Protein AF-A0A0G1IQA8-F1 (afdb_monomer)

Solvent-accessible surface area (backbone atoms only — not comparable to full-atom values): 10456 Å² total; per-residue (Å²): 139,85,87,80,90,82,91,84,87,91,87,87,83,88,85,86,90,85,81,88,81,89,82,89,76,85,81,74,92,67,62,71,67,57,54,51,53,51,50,52,50,51,51,52,50,52,50,51,50,50,50,55,62,56,64,70,72,62,77,67,78,70,70,76,70,74,73,67,78,75,75,76,75,70,73,82,74,65,84,63,53,43,80,48,79,45,75,44,93,88,44,82,62,24,34,33,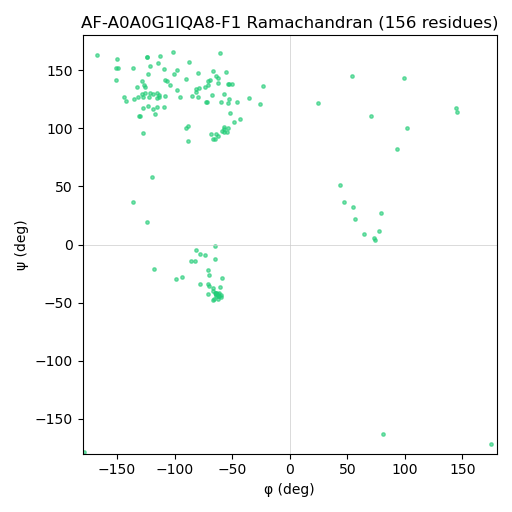42,37,38,36,54,45,74,36,78,41,55,61,49,74,54,76,48,76,49,76,39,81,92,40,85,45,74,51,64,56,67,99,53,61,46,79,36,64,69,34,40,64,48,76,47,80,45,70,49,53,54,73,55,98,94,46,74,44,71,59,56,124

Radius of gyration: 40.29 Å; Cα contacts (8 Å, |Δi|>4): 143; chains: 1; bounding box: 93×31×94 Å

Structure (mmCIF, N/CA/C/O backbone):
data_AF-A0A0G1IQA8-F1
#
_entry.id   AF-A0A0G1IQA8-F1
#
loop_
_atom_site.group_PDB
_atom_site.id
_atom_site.type_symbol
_atom_site.label_atom_id
_atom_site.label_alt_id
_atom_site.label_comp_id
_atom_site.label_asym_id
_atom_site.label_entity_id
_atom_site.label_seq_id
_atom_site.pdbx_PDB_ins_code
_atom_site.Cartn_x
_atom_site.Cartn_y
_atom_site.Cartn_z
_atom_site.occupancy
_atom_site.B_iso_or_equiv
_atom_site.auth_seq_id
_atom_site.auth_comp_id
_atom_site.auth_asym_id
_atom_site.auth_atom_id
_atom_site.pdbx_PDB_model_num
ATOM 1 N N . MET A 1 1 ? 73.393 -5.214 -33.320 1.00 40.41 1 MET A N 1
ATOM 2 C CA . MET A 1 1 ? 74.324 -5.467 -32.201 1.00 40.41 1 MET A CA 1
ATOM 3 C C . MET A 1 1 ? 73.526 -6.186 -31.127 1.00 40.41 1 MET A C 1
ATOM 5 O O . MET A 1 1 ? 72.420 -5.758 -30.835 1.00 40.41 1 MET A O 1
ATOM 9 N N . LYS A 1 2 ? 74.006 -7.360 -30.727 1.00 37.97 2 LYS A N 1
ATOM 10 C CA . LYS A 1 2 ? 73.341 -8.386 -29.915 1.00 37.97 2 LYS A CA 1
ATOM 11 C C . LYS A 1 2 ? 73.847 -8.291 -28.465 1.00 37.97 2 LYS A C 1
ATOM 13 O O . LYS A 1 2 ? 74.932 -7.750 -28.271 1.00 37.97 2 LYS A O 1
ATOM 18 N N . MET A 1 3 ? 73.118 -8.956 -27.563 1.00 40.28 3 MET A N 1
ATOM 19 C CA . MET A 1 3 ? 73.495 -9.450 -26.221 1.00 40.28 3 MET A CA 1
ATOM 20 C C . MET A 1 3 ? 73.067 -8.578 -25.040 1.00 40.28 3 MET A C 1
ATOM 22 O O . MET A 1 3 ? 73.165 -7.363 -25.128 1.00 40.28 3 MET A O 1
ATOM 26 N N . GLU A 1 4 ? 72.674 -9.105 -23.881 1.00 38.84 4 GLU A N 1
ATOM 27 C CA . GLU A 1 4 ? 72.045 -10.360 -23.411 1.00 38.84 4 GLU A CA 1
ATOM 28 C C . GLU A 1 4 ? 71.625 -10.081 -21.948 1.00 38.84 4 GLU A C 1
ATOM 30 O O . GLU A 1 4 ? 72.065 -9.100 -21.349 1.00 38.84 4 GLU A O 1
ATOM 35 N N . LEU A 1 5 ? 70.742 -10.930 -21.420 1.00 44.03 5 LEU A N 1
ATOM 36 C CA . LEU A 1 5 ? 70.294 -11.009 -20.025 1.00 44.03 5 LEU A CA 1
ATOM 37 C C . LEU A 1 5 ? 71.434 -11.312 -19.020 1.00 44.03 5 LEU A C 1
ATOM 39 O O . LEU A 1 5 ? 72.469 -11.837 -19.426 1.00 44.03 5 LEU A O 1
ATOM 43 N N . GLN A 1 6 ? 71.158 -11.082 -17.717 1.00 38.34 6 GLN A N 1
ATOM 44 C CA . GLN A 1 6 ? 71.094 -12.080 -16.600 1.00 38.34 6 GLN A CA 1
ATOM 45 C C . GLN A 1 6 ? 71.611 -11.485 -15.247 1.00 38.34 6 GLN A C 1
ATOM 47 O O . GLN A 1 6 ? 72.692 -10.906 -15.243 1.00 38.34 6 GLN A O 1
ATOM 52 N N . GLU A 1 7 ? 70.752 -11.323 -14.206 1.00 43.06 7 GLU A N 1
ATOM 53 C CA . GLU A 1 7 ? 70.693 -12.032 -12.871 1.00 43.06 7 GLU A CA 1
ATOM 54 C C . GLU A 1 7 ? 72.009 -12.013 -12.045 1.00 43.06 7 GLU A C 1
ATOM 56 O O . GLU A 1 7 ? 73.076 -12.110 -12.629 1.00 43.06 7 GLU A O 1
ATOM 61 N N . ASP A 1 8 ? 72.128 -11.943 -10.709 1.00 37.94 8 ASP A N 1
ATOM 62 C CA . ASP A 1 8 ? 71.316 -12.081 -9.476 1.00 37.94 8 ASP A CA 1
ATOM 63 C C . ASP A 1 8 ? 72.288 -11.794 -8.272 1.00 37.94 8 ASP A C 1
ATOM 65 O O . ASP A 1 8 ? 73.478 -11.574 -8.506 1.00 37.94 8 ASP A O 1
ATOM 69 N N . GLN A 1 9 ? 71.813 -11.890 -7.016 1.00 38.72 9 GLN A N 1
ATOM 70 C CA . GLN A 1 9 ? 72.473 -11.902 -5.680 1.00 38.72 9 GLN A CA 1
ATOM 71 C C . GLN A 1 9 ? 72.403 -10.569 -4.893 1.00 38.72 9 GLN A C 1
ATOM 73 O O . GLN A 1 9 ? 73.080 -9.604 -5.235 1.00 38.72 9 GLN A O 1
ATOM 78 N N . LEU A 1 10 ? 71.511 -10.360 -3.908 1.00 42.31 10 LEU A N 1
ATOM 79 C CA . LEU A 1 10 ? 71.295 -11.021 -2.598 1.00 42.31 10 LEU A CA 1
ATOM 80 C C . LEU A 1 10 ? 72.400 -10.716 -1.554 1.00 42.31 10 LEU A C 1
ATOM 82 O O . LEU A 1 10 ? 73.520 -11.190 -1.706 1.00 42.31 10 LEU A O 1
ATOM 86 N N . GLN A 1 11 ? 72.039 -9.936 -0.512 1.00 35.59 11 GLN A N 1
ATOM 87 C CA . GLN A 1 11 ? 72.245 -10.122 0.953 1.00 35.59 11 GLN A CA 1
ATOM 88 C C . GLN A 1 11 ? 72.512 -8.794 1.724 1.00 35.59 11 GLN A C 1
ATOM 90 O O . GLN A 1 11 ? 73.548 -8.163 1.533 1.00 35.59 11 GLN A O 1
ATOM 95 N N . ASP A 1 12 ? 71.623 -8.433 2.665 1.00 42.88 12 ASP 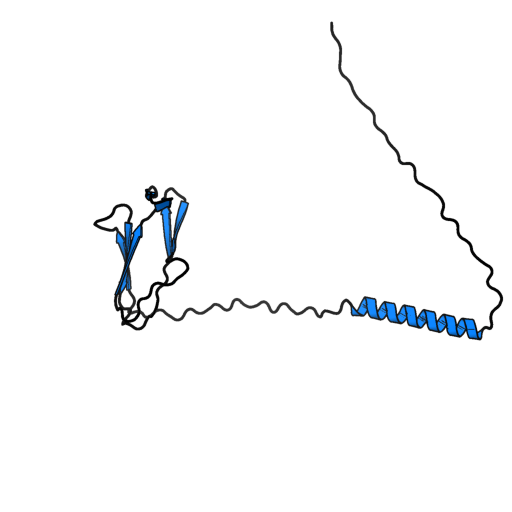A N 1
ATOM 96 C CA . ASP A 1 12 ? 71.885 -7.515 3.803 1.00 42.88 12 ASP A CA 1
ATOM 97 C C . ASP A 1 12 ? 72.440 -8.307 5.010 1.00 42.88 12 ASP A C 1
ATOM 99 O O . ASP A 1 12 ? 72.162 -9.510 5.113 1.00 42.88 12 ASP A O 1
ATOM 103 N N . PRO A 1 13 ? 73.168 -7.676 5.963 1.00 48.16 13 PRO A N 1
ATOM 104 C CA . PRO A 1 13 ? 72.553 -7.498 7.294 1.00 48.16 13 PRO A CA 1
ATOM 105 C C . PRO A 1 13 ? 72.993 -6.266 8.137 1.00 48.16 13 PRO A C 1
ATOM 107 O O . PRO A 1 13 ? 74.161 -5.899 8.213 1.00 48.16 13 PRO A O 1
ATOM 110 N N . VAL A 1 14 ? 71.988 -5.700 8.823 1.00 39.88 14 VAL A N 1
ATOM 111 C CA . VAL A 1 14 ? 71.880 -5.248 10.237 1.00 39.88 14 VAL A CA 1
ATOM 112 C C . VAL A 1 14 ? 73.159 -4.866 11.013 1.00 39.88 14 VAL A C 1
ATOM 114 O O . VAL A 1 14 ? 73.998 -5.711 11.309 1.00 39.88 14 VAL A O 1
ATOM 117 N N . LEU A 1 15 ? 73.208 -3.614 11.500 1.00 44.34 15 LEU A N 1
ATOM 118 C CA . LEU A 1 15 ? 74.142 -3.137 12.532 1.00 44.34 15 LEU A CA 1
ATOM 119 C C . LEU A 1 15 ? 73.364 -2.697 13.791 1.00 44.34 15 LEU A C 1
ATOM 121 O O . LEU A 1 15 ? 72.621 -1.715 13.762 1.00 44.34 15 LEU A O 1
ATOM 125 N N . GLU A 1 16 ? 73.531 -3.443 14.885 1.00 49.12 16 GLU A N 1
ATOM 126 C CA . GLU A 1 16 ? 72.966 -3.180 16.217 1.00 49.12 16 GLU A CA 1
ATOM 127 C C . GLU A 1 16 ? 73.768 -2.109 16.986 1.00 49.12 16 GLU A C 1
ATOM 129 O O . GLU A 1 16 ? 74.988 -2.001 16.853 1.00 49.12 16 GLU A O 1
ATOM 134 N N . ASN A 1 17 ? 73.077 -1.319 17.815 1.00 40.62 17 ASN A N 1
ATOM 135 C CA . ASN A 1 17 ? 73.638 -0.247 18.648 1.00 40.62 17 ASN A CA 1
ATOM 136 C C . ASN A 1 17 ? 73.927 -0.761 20.075 1.00 40.62 17 ASN A C 1
ATOM 138 O O . ASN A 1 17 ? 73.000 -1.276 20.704 1.00 40.62 17 ASN A O 1
ATOM 142 N N . PRO A 1 18 ? 75.147 -0.600 20.623 1.00 45.66 18 PRO A N 1
ATOM 143 C CA . PRO A 1 18 ? 75.486 -1.144 21.933 1.00 45.66 18 PRO A CA 1
ATOM 144 C C . PRO A 1 18 ? 75.666 -0.074 23.039 1.00 45.66 18 PRO A C 1
ATOM 146 O O . PRO A 1 18 ? 76.170 1.024 22.813 1.00 45.66 18 PRO A O 1
ATOM 149 N N . LEU A 1 19 ?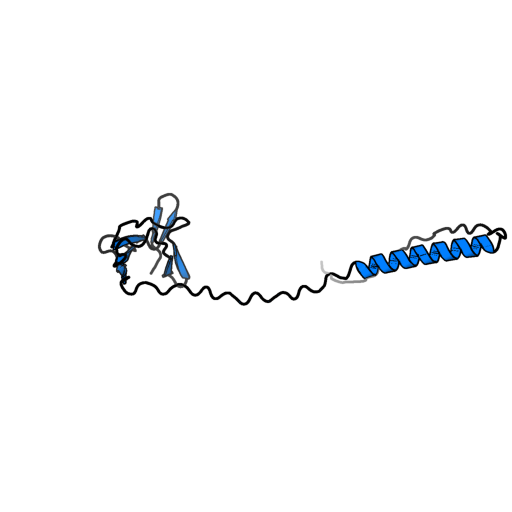 75.361 -0.510 24.268 1.00 42.25 19 LEU A N 1
ATOM 150 C CA . LEU A 1 19 ? 75.894 -0.065 25.571 1.00 42.25 19 LEU A CA 1
ATOM 151 C C . LEU A 1 19 ? 75.169 1.030 26.372 1.00 42.25 19 LEU A C 1
ATOM 153 O O . LEU A 1 19 ? 75.587 2.181 26.489 1.00 42.25 19 LEU A O 1
ATOM 157 N N . GLU A 1 20 ? 74.151 0.545 27.077 1.00 45.25 20 GLU A N 1
ATOM 158 C CA . GLU A 1 20 ? 73.986 0.597 28.538 1.00 45.25 20 GLU A CA 1
ATOM 159 C C . GLU A 1 20 ? 75.298 0.760 29.351 1.00 45.25 20 GLU A C 1
ATOM 161 O O . GLU A 1 20 ? 76.297 0.081 29.103 1.00 45.25 20 GLU A O 1
ATOM 166 N N . LYS A 1 21 ? 75.285 1.632 30.372 1.00 42.28 21 LYS A N 1
ATOM 167 C CA . LYS A 1 21 ? 76.270 1.637 31.468 1.00 42.28 21 LYS A CA 1
ATOM 168 C C . LYS A 1 21 ? 75.561 1.673 32.818 1.00 42.28 21 LYS A C 1
ATOM 170 O O . LYS A 1 21 ? 74.989 2.691 33.208 1.00 42.28 21 LYS A O 1
ATOM 175 N N . GLU A 1 22 ? 75.663 0.554 33.524 1.00 46.28 22 GLU A N 1
ATOM 176 C CA . GLU A 1 22 ? 75.336 0.388 34.936 1.00 46.28 22 GLU A CA 1
ATOM 177 C C . GLU A 1 22 ? 76.247 1.238 35.841 1.00 46.28 22 GLU A C 1
ATOM 179 O O . GLU A 1 22 ? 77.443 1.386 35.590 1.00 46.28 22 GLU A O 1
ATOM 184 N N . ASN A 1 23 ? 75.696 1.749 36.945 1.00 43.91 23 ASN A N 1
ATOM 185 C CA . ASN A 1 23 ? 76.465 2.230 38.095 1.00 43.91 23 ASN A CA 1
ATOM 186 C C . ASN A 1 23 ? 75.919 1.546 39.356 1.00 43.91 23 ASN A C 1
ATOM 188 O O . ASN A 1 23 ? 74.931 1.995 39.937 1.00 43.91 23 ASN A O 1
ATOM 192 N N . VAL A 1 24 ? 76.557 0.452 39.778 1.00 49.31 24 VAL A N 1
ATOM 193 C CA . VAL A 1 24 ? 76.246 -0.231 41.042 1.00 49.31 24 VAL A CA 1
ATOM 194 C C . VAL A 1 24 ? 77.088 0.398 42.151 1.00 49.31 24 VAL A C 1
ATOM 196 O O . VAL A 1 24 ? 78.284 0.147 42.272 1.00 49.31 24 VAL A O 1
ATOM 199 N N . GLY A 1 25 ? 76.452 1.259 42.945 1.00 46.56 25 GLY A N 1
ATOM 200 C CA . GLY A 1 25 ? 77.031 1.855 44.147 1.00 46.56 25 GLY A CA 1
ATOM 201 C C . GLY A 1 25 ? 76.944 0.926 45.363 1.00 46.56 25 GLY A C 1
ATOM 202 O O . GLY A 1 25 ? 75.891 0.363 45.658 1.00 46.56 25 GLY A O 1
ATOM 203 N N . GLU A 1 26 ? 78.066 0.815 46.076 1.00 46.72 26 GLU A N 1
ATOM 204 C CA . GLU A 1 26 ? 78.279 0.159 47.373 1.00 46.72 26 GLU A CA 1
ATOM 205 C C . GLU A 1 26 ? 77.107 0.263 48.373 1.00 46.72 26 GLU A C 1
ATOM 207 O O . GLU A 1 26 ? 76.698 1.352 48.791 1.00 46.72 26 GLU A O 1
ATOM 212 N N . VAL A 1 27 ? 76.644 -0.880 48.892 1.00 57.06 27 VAL A N 1
ATOM 213 C CA . VAL A 1 27 ? 75.695 -0.925 50.016 1.00 57.06 27 VAL A CA 1
ATOM 214 C C . VAL A 1 27 ? 76.463 -0.967 51.342 1.00 57.06 27 VAL A C 1
ATOM 216 O O . VAL A 1 27 ? 76.906 -2.020 51.797 1.00 57.06 27 VAL A O 1
ATOM 219 N N . LYS A 1 28 ? 76.579 0.191 52.007 1.00 57.09 28 LYS A N 1
ATOM 220 C CA . LYS A 1 28 ? 76.996 0.285 53.420 1.00 57.09 28 LYS A CA 1
ATOM 221 C C . LYS A 1 28 ? 76.110 -0.608 54.301 1.00 57.09 28 LYS A C 1
ATOM 223 O O . LYS A 1 28 ? 74.889 -0.612 54.152 1.00 57.09 28 LYS A O 1
ATOM 228 N N . LYS A 1 29 ? 76.727 -1.315 55.254 1.00 60.66 29 LYS A N 1
ATOM 229 C CA . LYS A 1 29 ? 76.092 -2.209 56.240 1.00 60.66 29 LYS A CA 1
ATOM 230 C C . LYS A 1 29 ? 75.043 -1.440 57.064 1.00 60.66 29 LYS A C 1
ATOM 232 O O . LYS A 1 29 ? 75.396 -0.671 57.953 1.00 60.66 29 LYS A O 1
ATOM 237 N N . LYS A 1 30 ? 73.759 -1.604 56.733 1.00 64.12 30 LYS A N 1
ATOM 238 C CA . LYS A 1 30 ? 72.620 -0.969 57.423 1.00 64.12 30 LYS A CA 1
ATOM 239 C C . LYS A 1 30 ? 71.994 -1.942 58.426 1.00 64.12 30 LYS A C 1
ATOM 241 O O . LYS A 1 30 ? 72.065 -3.155 58.251 1.00 64.12 30 LYS A O 1
ATOM 246 N N . ASN A 1 31 ? 71.424 -1.398 59.501 1.00 68.81 31 ASN A N 1
ATOM 247 C CA . ASN A 1 31 ? 70.860 -2.153 60.624 1.00 68.81 31 ASN A CA 1
ATOM 248 C C . ASN A 1 31 ? 69.904 -3.256 60.131 1.00 68.81 31 ASN A C 1
ATOM 250 O O . ASN A 1 31 ? 69.087 -2.975 59.251 1.00 68.81 31 ASN A O 1
ATOM 254 N N . PRO A 1 32 ? 69.938 -4.479 60.699 1.00 68.69 32 PRO A N 1
ATOM 255 C CA . PRO A 1 32 ? 69.122 -5.597 60.212 1.00 68.69 32 PRO A CA 1
ATOM 256 C C . PRO A 1 32 ? 67.620 -5.279 60.263 1.00 68.69 32 PRO A C 1
ATOM 258 O O . PRO A 1 32 ? 66.862 -5.722 59.408 1.00 68.69 32 PRO A O 1
ATOM 261 N N . LEU A 1 33 ? 67.207 -4.414 61.196 1.00 73.06 33 LEU A N 1
ATOM 262 C CA . LEU A 1 33 ? 65.843 -3.897 61.294 1.00 73.06 33 LEU A CA 1
ATOM 263 C C . LEU A 1 33 ? 65.404 -3.123 60.037 1.00 73.06 33 LEU A C 1
ATOM 265 O O . LEU A 1 33 ? 64.258 -3.227 59.615 1.00 73.06 33 LEU A O 1
ATOM 269 N N . LEU A 1 34 ? 66.316 -2.379 59.405 1.00 77.81 34 LEU A N 1
ATOM 270 C CA . LEU A 1 34 ? 66.027 -1.603 58.199 1.00 77.81 34 LEU A CA 1
ATOM 271 C C . LEU A 1 34 ? 65.824 -2.520 56.986 1.00 77.81 34 LEU A C 1
ATOM 273 O O . LEU A 1 34 ? 64.970 -2.237 56.153 1.00 77.81 34 LEU A O 1
ATOM 277 N N . PHE A 1 35 ? 66.538 -3.647 56.925 1.00 78.50 35 PHE A N 1
ATOM 278 C CA . PHE A 1 35 ? 66.312 -4.676 55.907 1.00 78.50 35 PHE A CA 1
ATOM 279 C C . PHE A 1 35 ? 64.986 -5.416 56.107 1.00 78.50 35 PHE A C 1
ATOM 281 O O . PHE A 1 35 ? 64.317 -5.714 55.123 1.00 78.50 35 PHE A O 1
ATOM 288 N N . ILE A 1 36 ? 64.565 -5.649 57.356 1.00 82.94 36 ILE A N 1
ATOM 289 C CA . ILE A 1 36 ? 63.253 -6.242 57.661 1.00 82.94 36 ILE A CA 1
ATOM 290 C C . ILE A 1 36 ? 62.125 -5.295 57.238 1.00 82.94 36 ILE A C 1
ATOM 292 O O . ILE A 1 36 ? 61.194 -5.718 56.558 1.00 82.94 36 ILE A O 1
ATOM 296 N N . ILE A 1 37 ? 62.224 -4.007 57.585 1.00 84.25 37 ILE A N 1
ATOM 297 C CA . ILE A 1 37 ? 61.219 -3.000 57.211 1.00 84.25 37 ILE A CA 1
ATOM 298 C C . ILE A 1 37 ? 61.167 -2.830 55.689 1.00 84.25 37 ILE A C 1
ATOM 300 O O . ILE A 1 37 ? 60.082 -2.816 55.112 1.00 84.25 37 ILE A O 1
ATOM 304 N N . LEU A 1 38 ? 62.325 -2.752 55.026 1.00 84.94 38 LEU A N 1
ATOM 305 C CA . LEU A 1 38 ? 62.395 -2.638 53.570 1.00 84.94 38 LEU A CA 1
ATOM 306 C C . LEU A 1 38 ? 61.840 -3.892 52.880 1.00 84.94 38 LEU A C 1
ATOM 308 O O . LEU A 1 38 ? 61.083 -3.771 51.923 1.00 84.94 38 LEU A O 1
ATOM 312 N N . GLY A 1 39 ? 62.156 -5.084 53.392 1.00 86.12 39 GLY A N 1
ATOM 313 C CA . GLY A 1 39 ? 61.622 -6.347 52.886 1.00 86.12 39 GLY A CA 1
ATOM 314 C C . GLY A 1 39 ? 60.103 -6.432 53.020 1.00 86.12 39 GLY A C 1
ATOM 315 O O . GLY A 1 39 ? 59.427 -6.793 52.060 1.00 86.12 39 GLY A O 1
ATOM 316 N N . LEU A 1 40 ? 59.555 -6.025 54.170 1.00 88.62 40 LEU A N 1
ATOM 317 C CA . LEU A 1 40 ? 58.108 -5.971 54.390 1.00 88.62 40 LEU A CA 1
ATOM 318 C C . LEU A 1 40 ? 57.435 -4.980 53.431 1.00 88.62 40 LEU A C 1
ATOM 320 O O . LEU A 1 40 ? 56.396 -5.285 52.852 1.00 88.62 40 LEU A O 1
ATOM 324 N N . LEU A 1 41 ? 58.048 -3.813 53.225 1.00 90.19 41 LEU A N 1
ATOM 325 C CA . LEU A 1 41 ? 57.532 -2.780 52.331 1.00 90.19 41 LEU A CA 1
ATOM 326 C C . LEU A 1 41 ? 57.504 -3.260 50.872 1.00 90.19 41 LEU A C 1
ATOM 328 O O . LEU A 1 41 ? 56.503 -3.071 50.186 1.00 90.19 41 LEU A O 1
ATOM 332 N N . VAL A 1 42 ? 58.549 -3.957 50.420 1.00 89.56 42 VAL A N 1
ATOM 333 C CA . VAL A 1 42 ? 58.590 -4.579 49.085 1.00 89.56 42 VAL A CA 1
ATOM 334 C C . VAL A 1 42 ? 57.520 -5.667 48.946 1.00 89.56 42 VAL A C 1
ATOM 336 O O . VAL A 1 42 ? 56.822 -5.703 47.934 1.00 89.56 42 VAL A O 1
ATOM 339 N N . LEU A 1 43 ? 57.329 -6.508 49.969 1.00 87.25 43 LEU A N 1
ATOM 340 C CA . LEU A 1 43 ? 56.292 -7.547 49.990 1.00 87.25 43 LEU A CA 1
ATOM 341 C C . LEU A 1 43 ? 54.877 -6.963 49.894 1.00 87.25 43 LEU A C 1
ATOM 343 O O . LEU A 1 43 ? 54.052 -7.483 49.146 1.00 87.25 43 LEU A O 1
ATOM 347 N N . LEU A 1 44 ? 54.605 -5.864 50.604 1.00 88.12 44 LEU A N 1
ATOM 348 C CA . LEU A 1 44 ? 53.315 -5.176 50.542 1.00 88.12 44 LEU A CA 1
ATOM 349 C C . LEU A 1 44 ? 53.068 -4.539 49.173 1.00 88.12 44 LEU A C 1
ATOM 351 O O . LEU A 1 44 ? 51.954 -4.626 48.660 1.00 88.12 44 LEU A O 1
ATOM 355 N N . ILE A 1 45 ? 54.094 -3.947 48.555 1.00 86.81 45 ILE A N 1
ATOM 356 C CA . ILE A 1 45 ? 53.977 -3.360 47.214 1.00 86.81 45 ILE A CA 1
ATOM 357 C C . ILE A 1 45 ? 53.722 -4.455 46.172 1.00 86.81 45 ILE A C 1
ATOM 359 O O . ILE A 1 45 ? 52.785 -4.326 45.386 1.00 86.81 45 ILE A O 1
ATOM 363 N N . LEU A 1 46 ? 54.492 -5.550 46.184 1.00 84.19 46 LEU A N 1
ATOM 364 C CA . LEU A 1 46 ? 54.270 -6.677 45.269 1.00 84.19 46 LEU A CA 1
ATOM 365 C C . LEU A 1 46 ? 52.895 -7.314 45.486 1.00 84.19 46 LEU A C 1
ATOM 367 O O . LEU A 1 46 ? 52.183 -7.568 44.517 1.00 84.19 46 LEU A O 1
ATOM 371 N N . GLY A 1 47 ? 52.497 -7.531 46.741 1.00 83.62 47 GLY A N 1
ATOM 372 C CA . GLY A 1 47 ? 51.180 -8.066 47.081 1.00 83.62 47 GLY A CA 1
ATOM 373 C C . GLY A 1 47 ? 50.047 -7.172 46.575 1.00 83.62 47 GLY A C 1
ATOM 374 O O . GLY A 1 47 ? 49.111 -7.658 45.943 1.00 83.62 47 GLY A O 1
ATOM 375 N N . PHE A 1 48 ? 50.157 -5.855 46.769 1.00 85.25 48 PHE A N 1
ATOM 376 C CA . PHE A 1 48 ? 49.175 -4.888 46.282 1.00 85.25 48 PHE A CA 1
ATOM 377 C C . PHE A 1 48 ? 49.090 -4.862 44.750 1.00 85.25 48 PHE A C 1
ATOM 379 O O . PHE A 1 48 ? 47.991 -4.854 44.191 1.00 85.25 48 PHE A O 1
ATOM 386 N N . PHE A 1 49 ? 50.232 -4.898 44.057 1.00 84.50 49 PHE A N 1
ATOM 387 C CA . PHE A 1 49 ? 50.264 -4.963 42.596 1.00 84.50 49 PHE A CA 1
ATOM 388 C C . PHE A 1 49 ? 49.654 -6.262 42.063 1.00 84.50 49 PHE A C 1
ATOM 390 O O . PHE A 1 49 ? 48.869 -6.209 41.118 1.00 84.50 49 PHE A O 1
ATOM 397 N N . LEU A 1 50 ? 49.942 -7.410 42.684 1.00 79.94 50 LEU A N 1
ATOM 398 C CA . LEU A 1 50 ? 49.343 -8.693 42.310 1.00 79.94 50 LEU A CA 1
ATOM 399 C C . LEU A 1 50 ? 47.824 -8.676 42.497 1.00 79.94 50 LEU A C 1
ATOM 401 O O . LEU A 1 50 ? 47.102 -9.024 41.568 1.00 79.94 50 LEU A O 1
ATOM 405 N N . VAL A 1 51 ? 47.319 -8.192 43.636 1.00 77.81 51 VAL A N 1
ATOM 406 C CA . VAL A 1 51 ? 45.870 -8.046 43.844 1.00 77.81 51 VAL A CA 1
ATOM 407 C C . VAL A 1 51 ? 45.270 -7.116 42.793 1.00 77.81 51 VAL A C 1
ATOM 409 O O . VAL A 1 51 ? 44.259 -7.453 42.194 1.00 77.81 51 VAL A O 1
ATOM 412 N N . ARG A 1 52 ? 45.903 -5.984 42.473 1.00 77.38 52 ARG A N 1
ATOM 413 C CA . ARG A 1 52 ? 45.368 -5.060 41.464 1.00 77.38 52 ARG A CA 1
ATOM 414 C C . ARG A 1 52 ? 45.366 -5.641 40.046 1.00 77.38 52 ARG A C 1
ATOM 416 O O . ARG A 1 52 ? 44.414 -5.405 39.304 1.00 77.38 52 ARG A O 1
ATOM 423 N N . VAL A 1 53 ? 46.391 -6.407 39.671 1.00 70.75 53 VAL A N 1
ATOM 424 C CA . VAL A 1 53 ? 46.476 -7.064 38.357 1.00 70.75 53 VAL A CA 1
ATOM 425 C C . VAL A 1 53 ? 45.473 -8.217 38.248 1.00 70.75 53 VAL A C 1
ATOM 427 O O . VAL A 1 53 ? 44.787 -8.330 37.232 1.00 70.75 53 VAL A O 1
ATOM 430 N N . PHE A 1 54 ? 45.322 -9.034 39.294 1.00 61.88 54 PHE A N 1
ATOM 431 C CA . PHE A 1 54 ? 44.388 -10.164 39.291 1.00 61.88 54 PHE A CA 1
ATOM 432 C C . PHE A 1 54 ? 42.925 -9.741 39.510 1.00 61.88 54 PHE A C 1
ATOM 434 O O . PHE A 1 54 ? 42.033 -10.287 38.866 1.00 61.88 54 PHE A O 1
ATOM 441 N N . SER A 1 55 ? 42.651 -8.708 40.311 1.00 60.94 55 SER A N 1
ATOM 442 C CA . SER A 1 55 ? 41.297 -8.160 40.499 1.00 60.94 55 SER A CA 1
ATOM 443 C C . SER A 1 55 ? 40.787 -7.346 39.302 1.00 60.94 55 SER A C 1
ATOM 445 O O . SER A 1 55 ? 39.603 -7.028 39.251 1.00 60.94 55 SER A O 1
ATOM 447 N N . SER A 1 56 ? 41.628 -7.038 38.305 1.00 55.38 56 SER A N 1
ATOM 448 C CA . SER A 1 56 ? 41.182 -6.408 37.051 1.00 55.38 56 SER A CA 1
ATOM 449 C C . SER A 1 56 ? 40.585 -7.400 36.039 1.00 55.38 56 SER A C 1
ATOM 451 O O . SER A 1 56 ? 40.075 -6.974 35.001 1.00 55.38 56 SER A O 1
ATOM 453 N N . LYS A 1 57 ? 40.614 -8.710 36.316 1.00 58.38 57 LYS A N 1
ATOM 454 C CA . LYS A 1 57 ? 39.962 -9.753 35.505 1.00 58.38 57 LYS A CA 1
ATOM 455 C C . LYS A 1 57 ? 38.933 -10.506 36.341 1.00 58.38 57 LYS A C 1
ATOM 457 O O . LYS A 1 57 ? 39.000 -11.711 36.526 1.00 58.38 57 LYS A O 1
ATOM 462 N N . GLY A 1 58 ? 37.984 -9.738 36.855 1.00 52.62 58 GLY A N 1
ATOM 463 C CA . GLY A 1 58 ? 36.795 -10.228 37.536 1.00 52.62 58 GLY A CA 1
ATOM 464 C C . GLY A 1 58 ? 35.554 -9.474 37.081 1.00 52.62 58 GLY A C 1
ATOM 465 O O . GLY A 1 58 ? 34.680 -9.200 37.891 1.00 52.62 58 GLY A O 1
ATOM 466 N N . LYS A 1 59 ? 35.466 -9.111 35.791 1.00 46.50 59 LYS A N 1
ATOM 467 C CA . LYS A 1 59 ? 34.143 -9.095 35.171 1.00 46.50 59 LYS A CA 1
ATOM 468 C C . LYS A 1 59 ? 33.755 -10.559 35.097 1.00 46.50 59 LYS A C 1
ATOM 470 O O . LYS A 1 59 ? 34.220 -11.282 34.219 1.00 46.50 59 LYS A O 1
ATOM 475 N N . GLU A 1 60 ? 33.011 -10.983 36.114 1.00 49.00 60 GLU A N 1
ATOM 476 C CA . GLU A 1 60 ? 32.020 -12.039 36.004 1.00 49.00 60 GLU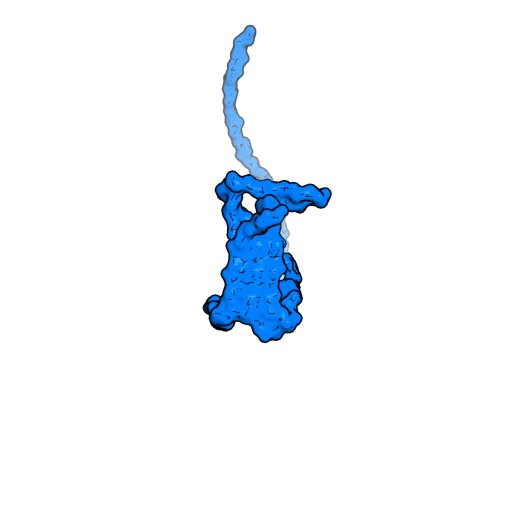 A CA 1
ATOM 477 C C . GLU A 1 60 ? 31.565 -12.071 34.550 1.00 49.00 60 GLU A C 1
ATOM 479 O O . GLU A 1 60 ? 31.175 -11.033 34.001 1.00 49.00 60 GLU A O 1
ATOM 484 N N . ASN A 1 61 ? 31.754 -13.217 33.894 1.00 48.88 61 ASN A N 1
ATOM 485 C CA . ASN A 1 61 ? 31.075 -13.472 32.644 1.00 48.88 61 ASN A CA 1
ATOM 486 C C . ASN A 1 61 ? 29.607 -13.254 32.979 1.00 48.88 61 ASN A C 1
ATOM 488 O O . ASN A 1 61 ? 28.972 -14.136 33.553 1.00 48.88 61 ASN A O 1
ATOM 492 N N . ALA A 1 62 ? 29.102 -12.056 32.681 1.00 50.03 62 ALA A N 1
ATOM 493 C CA . ALA A 1 62 ? 27.704 -11.857 32.442 1.00 50.03 62 ALA A CA 1
ATOM 494 C C . ALA A 1 62 ? 27.435 -12.894 31.370 1.00 50.03 62 ALA A C 1
ATOM 496 O O . ALA A 1 62 ? 27.863 -12.736 30.224 1.00 50.03 62 ALA A O 1
ATOM 497 N N . VAL A 1 63 ? 26.874 -14.023 31.806 1.00 49.94 63 VAL A N 1
ATOM 498 C CA . VAL A 1 63 ? 26.160 -14.938 30.945 1.00 49.94 63 VAL A CA 1
ATOM 499 C C . VAL A 1 63 ? 25.343 -13.990 30.103 1.00 49.94 63 VAL A C 1
ATOM 501 O O . VAL A 1 63 ? 24.480 -13.280 30.627 1.00 49.94 63 VAL A O 1
ATOM 504 N N . VAL A 1 64 ? 25.746 -13.864 28.839 1.00 54.41 64 VAL A N 1
ATOM 505 C CA . VAL A 1 64 ? 24.913 -13.270 27.817 1.00 54.41 64 VAL A CA 1
ATOM 506 C C . VAL A 1 64 ? 23.694 -14.151 27.908 1.00 54.41 64 VAL A C 1
ATOM 508 O O . VAL A 1 64 ? 23.712 -15.305 27.485 1.00 54.41 64 VAL A O 1
ATOM 511 N N . LYS A 1 65 ? 22.707 -13.658 28.655 1.00 53.34 65 LYS A N 1
ATOM 512 C CA . LYS A 1 65 ? 21.370 -14.185 28.658 1.00 53.34 65 LYS A CA 1
ATOM 513 C C . LYS A 1 65 ? 21.014 -14.010 27.203 1.00 53.34 65 LYS A C 1
ATOM 515 O O . LYS A 1 65 ? 20.805 -12.882 26.769 1.00 53.34 65 LYS A O 1
ATOM 520 N N . GLU A 1 66 ? 21.173 -15.095 26.454 1.00 58.72 66 GLU A N 1
ATOM 521 C CA . GLU A 1 66 ? 20.709 -15.211 25.094 1.00 58.72 66 GLU A CA 1
ATOM 522 C C . GLU A 1 66 ? 19.281 -14.710 25.181 1.00 58.72 66 GLU A C 1
ATOM 524 O O . GLU A 1 66 ? 18.437 -15.292 25.873 1.00 58.72 66 GLU A O 1
ATOM 529 N N . GLU A 1 67 ? 19.097 -13.494 24.684 1.00 58.41 67 GLU A N 1
ATOM 530 C CA . GLU A 1 67 ? 17.810 -12.854 24.610 1.00 58.41 67 GLU A CA 1
ATOM 531 C C . GLU A 1 67 ? 17.091 -13.732 23.609 1.00 58.41 67 GLU A C 1
ATOM 533 O O . GLU A 1 67 ? 17.292 -13.609 22.402 1.00 58.41 67 GLU A O 1
ATOM 538 N N . GLN A 1 68 ? 16.401 -14.750 24.139 1.00 59.66 68 GLN A N 1
ATOM 539 C CA . GLN A 1 68 ? 15.507 -15.573 23.355 1.00 59.66 68 GLN A CA 1
ATOM 540 C C . GLN A 1 68 ? 14.704 -14.573 22.543 1.00 59.66 68 GLN A C 1
ATOM 542 O O . GLN A 1 68 ? 14.146 -13.659 23.166 1.00 59.66 68 GLN A O 1
ATOM 547 N N . PRO A 1 69 ? 14.726 -14.670 21.201 1.00 62.00 69 PRO A N 1
ATOM 548 C CA . PRO A 1 69 ? 13.973 -13.760 20.374 1.00 62.00 69 PRO A CA 1
ATOM 549 C C . PRO A 1 69 ? 12.566 -13.798 20.931 1.00 62.00 69 PRO A C 1
ATOM 551 O O . PRO A 1 69 ? 11.923 -14.848 20.972 1.00 62.00 69 PRO A O 1
ATOM 554 N N . ILE A 1 70 ? 12.158 -12.664 21.489 1.00 61.72 70 ILE A N 1
ATOM 555 C CA . ILE A 1 70 ? 10.785 -12.438 21.864 1.00 61.72 70 ILE A CA 1
ATOM 556 C C . ILE A 1 70 ? 10.120 -12.488 20.497 1.00 61.72 70 ILE A C 1
ATOM 558 O O . ILE A 1 70 ? 10.225 -11.533 19.730 1.00 61.72 70 ILE A O 1
ATOM 562 N N . GLU A 1 71 ? 9.595 -13.653 20.114 1.00 63.47 71 GLU A N 1
ATOM 563 C CA . GLU A 1 71 ? 8.666 -13.742 19.004 1.00 63.47 71 GLU A CA 1
ATOM 564 C C . GLU A 1 71 ? 7.555 -12.792 19.417 1.00 63.47 71 GLU A C 1
ATOM 566 O O . GLU A 1 71 ? 6.766 -13.075 20.320 1.00 63.47 71 GLU A O 1
ATOM 571 N N . GLU A 1 72 ? 7.607 -11.585 18.864 1.00 63.94 72 GLU A N 1
ATOM 572 C CA . GLU A 1 72 ? 6.572 -10.593 19.015 1.00 63.94 72 GLU A CA 1
ATOM 573 C C . GLU A 1 72 ? 5.356 -11.242 18.366 1.00 63.94 72 GLU A C 1
ATOM 575 O O . GLU A 1 72 ? 5.218 -11.269 17.144 1.00 63.94 72 GLU A O 1
ATOM 580 N N . VAL A 1 73 ? 4.548 -11.914 19.191 1.00 64.75 73 VAL A N 1
ATOM 581 C CA . VAL A 1 73 ? 3.312 -12.552 18.762 1.00 64.75 73 VAL A CA 1
ATOM 582 C C . VAL A 1 73 ? 2.418 -11.405 18.330 1.00 64.75 73 VAL A C 1
ATOM 584 O 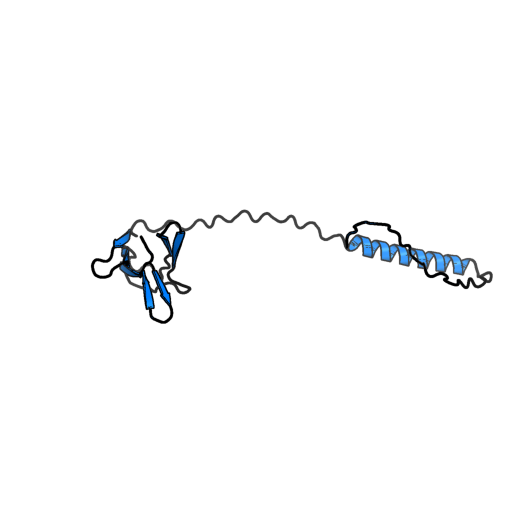O . VAL A 1 73 ? 1.730 -10.789 19.147 1.00 64.75 73 VAL A O 1
ATOM 587 N N . LEU A 1 74 ? 2.501 -11.068 17.043 1.00 70.62 74 LEU A N 1
ATOM 588 C CA . LEU A 1 74 ? 1.642 -10.083 16.421 1.00 70.62 74 LEU A CA 1
ATOM 589 C C . LEU A 1 74 ? 0.211 -10.499 16.743 1.00 70.62 74 LEU A C 1
ATOM 591 O O . LEU A 1 74 ? -0.180 -11.649 16.520 1.00 70.62 74 LEU A O 1
ATOM 595 N N . ALA A 1 75 ? -0.549 -9.575 17.331 1.00 75.06 75 ALA A N 1
ATOM 596 C CA . ALA A 1 75 ? -1.943 -9.832 17.635 1.00 75.06 75 ALA A CA 1
ATOM 597 C C . ALA A 1 75 ? -2.650 -10.306 16.351 1.00 75.06 75 ALA A C 1
ATOM 599 O O . ALA A 1 75 ? -2.390 -9.752 15.276 1.00 75.06 75 ALA A O 1
ATOM 600 N N . PRO A 1 76 ? -3.522 -11.323 16.436 1.00 77.69 76 PRO A N 1
ATOM 601 C CA . PRO A 1 76 ? -4.248 -11.798 15.271 1.00 77.69 76 PRO A CA 1
ATOM 602 C C . PRO A 1 76 ? -5.030 -10.637 14.650 1.00 77.69 76 PRO A C 1
ATOM 604 O O . PRO A 1 76 ? -5.736 -9.902 15.345 1.00 77.69 76 PRO A O 1
ATOM 607 N N . VAL A 1 77 ? -4.871 -10.462 13.338 1.00 81.00 77 VAL A N 1
ATOM 608 C CA . VAL A 1 77 ? -5.593 -9.443 12.570 1.00 81.00 77 VAL A CA 1
ATOM 609 C C . VAL A 1 77 ? -7.104 -9.713 12.627 1.00 81.00 77 VAL A C 1
ATOM 611 O O . VAL A 1 77 ? -7.529 -10.870 12.634 1.00 81.00 77 VAL A O 1
ATOM 614 N N . ASP A 1 78 ? -7.921 -8.655 12.689 1.00 87.25 78 ASP A N 1
ATOM 615 C CA . ASP A 1 78 ? -9.387 -8.774 12.660 1.00 87.25 78 ASP A CA 1
ATOM 616 C C . ASP A 1 78 ? -9.798 -9.467 11.343 1.00 87.25 78 ASP A C 1
ATOM 618 O O . ASP A 1 78 ? -9.451 -8.966 10.270 1.00 87.25 78 ASP A O 1
ATOM 622 N N . PRO A 1 79 ? -10.526 -10.603 11.382 1.00 87.25 79 PRO A N 1
ATOM 623 C CA . PRO A 1 79 ? -10.901 -11.355 10.181 1.00 87.25 79 PRO A CA 1
ATOM 624 C C . PRO A 1 79 ? -11.837 -10.578 9.247 1.00 87.25 79 PRO A C 1
ATOM 626 O O . PRO A 1 79 ? -12.057 -10.988 8.109 1.00 87.25 79 PRO A O 1
ATOM 629 N N . SER A 1 80 ? -12.404 -9.465 9.717 1.00 90.12 80 SER A N 1
ATOM 630 C CA . SER A 1 80 ? -13.208 -8.555 8.903 1.00 90.12 80 SER A CA 1
ATOM 631 C C . SER A 1 80 ? -12.359 -7.777 7.894 1.00 90.12 80 SER A C 1
ATOM 633 O O . SER A 1 80 ? -12.901 -7.302 6.894 1.00 90.12 80 SER A O 1
ATOM 635 N N . ILE A 1 81 ? -11.047 -7.645 8.138 1.00 93.19 81 ILE A N 1
ATOM 636 C CA . ILE A 1 81 ? -10.141 -6.915 7.254 1.00 93.19 81 ILE A CA 1
ATOM 637 C C . ILE A 1 81 ? -9.906 -7.721 5.980 1.00 93.19 81 ILE A C 1
ATOM 639 O O . ILE A 1 81 ? -9.409 -8.845 6.009 1.00 93.19 81 ILE A O 1
ATOM 643 N N . GLN A 1 82 ? -10.211 -7.102 4.844 1.00 94.38 82 GLN A N 1
ATOM 644 C CA . GLN A 1 82 ? -9.940 -7.654 3.521 1.00 94.38 82 GLN A CA 1
ATOM 645 C C . GLN A 1 82 ? -8.989 -6.731 2.773 1.00 94.38 82 GLN A C 1
ATOM 647 O O . GLN A 1 82 ? -9.239 -5.528 2.683 1.00 94.38 82 GLN A O 1
ATOM 652 N N . VAL A 1 83 ? -7.918 -7.301 2.225 1.00 94.44 83 VAL A N 1
ATOM 653 C CA . VAL A 1 83 ? -6.940 -6.590 1.398 1.00 94.44 83 VAL A CA 1
ATOM 654 C C . VAL A 1 83 ? -7.029 -7.130 -0.022 1.00 94.44 83 VAL A C 1
ATOM 656 O O . VAL A 1 83 ? -6.932 -8.336 -0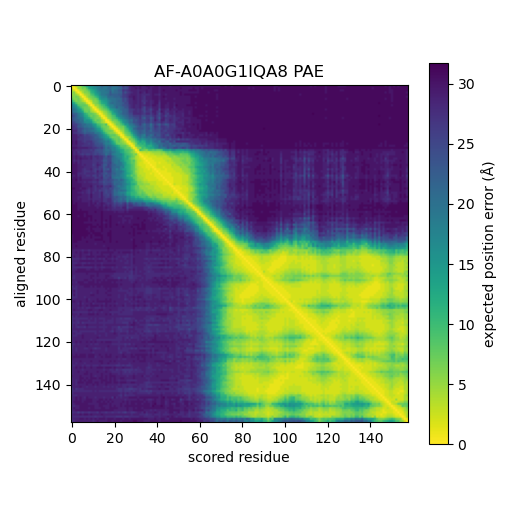.231 1.00 94.44 83 VAL A O 1
ATOM 659 N N . ASP A 1 84 ? -7.208 -6.233 -0.983 1.00 96.12 84 ASP A N 1
ATOM 660 C CA . ASP A 1 84 ? -7.217 -6.535 -2.411 1.00 96.12 84 ASP A CA 1
ATOM 661 C C . ASP A 1 84 ? -6.158 -5.689 -3.129 1.00 96.12 84 ASP A C 1
ATOM 663 O O . ASP A 1 84 ? -5.879 -4.549 -2.744 1.00 96.12 84 ASP A O 1
ATOM 667 N N . LEU A 1 85 ? -5.562 -6.259 -4.173 1.00 95.50 85 LEU A N 1
ATOM 668 C CA . LEU A 1 85 ? -4.563 -5.616 -5.015 1.00 95.50 85 LEU A CA 1
ATOM 669 C C . LEU A 1 85 ? -4.955 -5.820 -6.475 1.00 95.50 85 LEU A C 1
ATOM 671 O O . LEU A 1 85 ? -4.855 -6.920 -7.018 1.00 95.50 85 LEU A O 1
ATOM 675 N N . THR A 1 86 ? -5.356 -4.740 -7.138 1.00 96.00 86 THR A N 1
ATOM 676 C CA . THR A 1 86 ? -5.806 -4.788 -8.535 1.00 96.00 86 THR A CA 1
ATOM 677 C C . THR A 1 86 ? -4.962 -3.888 -9.426 1.00 96.00 86 THR A C 1
ATOM 679 O O . THR A 1 86 ? -4.370 -2.911 -8.976 1.00 96.00 86 THR A O 1
ATOM 682 N N . LYS A 1 87 ? -4.877 -4.205 -10.722 1.00 94.50 87 LYS A N 1
ATOM 683 C CA . LYS A 1 87 ? -4.268 -3.288 -11.696 1.00 94.50 87 LYS A CA 1
ATOM 684 C C . LYS A 1 87 ? -5.189 -2.085 -11.902 1.00 94.50 87 LYS A C 1
ATOM 686 O O . LYS A 1 87 ? -6.402 -2.257 -12.041 1.00 94.50 87 LYS A O 1
ATOM 691 N N . SER A 1 88 ? -4.619 -0.883 -11.959 1.00 94.00 88 SER A N 1
ATOM 692 C CA . SER A 1 88 ? -5.385 0.321 -12.278 1.00 94.00 88 SER A CA 1
ATOM 693 C C . SER A 1 88 ? -5.977 0.213 -13.683 1.00 94.00 88 SER A C 1
ATOM 695 O O . SER A 1 88 ? -5.336 -0.261 -14.618 1.00 94.00 88 SER A O 1
ATOM 697 N N . LYS A 1 89 ? -7.226 0.662 -13.828 1.00 93.00 89 LYS A N 1
ATOM 698 C CA . LYS A 1 89 ? -7.929 0.708 -15.119 1.00 93.00 89 LYS A CA 1
ATOM 699 C C . LYS A 1 89 ? -7.636 1.986 -15.904 1.00 93.00 89 LYS A C 1
ATOM 701 O O . LYS A 1 89 ? -7.996 2.073 -17.072 1.00 93.00 89 LYS A O 1
ATOM 706 N N . THR A 1 90 ? -7.057 2.989 -15.249 1.00 91.88 90 THR A N 1
ATOM 707 C CA . THR A 1 90 ? -6.903 4.350 -15.779 1.00 91.88 90 THR A CA 1
ATOM 708 C C . THR A 1 90 ? -5.446 4.771 -15.921 1.00 91.88 90 THR A C 1
ATOM 710 O O . THR A 1 90 ? -5.166 5.691 -16.686 1.00 91.88 90 THR A O 1
ATOM 713 N N . LYS A 1 91 ? -4.522 4.127 -15.197 1.00 90.06 91 LYS A N 1
ATOM 714 C CA . LYS A 1 91 ? -3.095 4.461 -15.192 1.00 90.06 91 LYS A CA 1
ATOM 715 C C . LYS A 1 91 ? -2.249 3.244 -15.527 1.00 90.06 91 LYS A C 1
ATOM 717 O O . LYS A 1 91 ? -2.369 2.198 -14.891 1.00 90.06 91 LYS A O 1
ATOM 722 N N . ASP A 1 92 ? -1.339 3.421 -16.476 1.00 89.88 92 ASP A N 1
ATOM 723 C CA . ASP A 1 92 ? -0.364 2.394 -16.819 1.00 89.88 92 ASP A CA 1
ATOM 724 C C . ASP A 1 92 ? 0.620 2.157 -15.668 1.00 89.88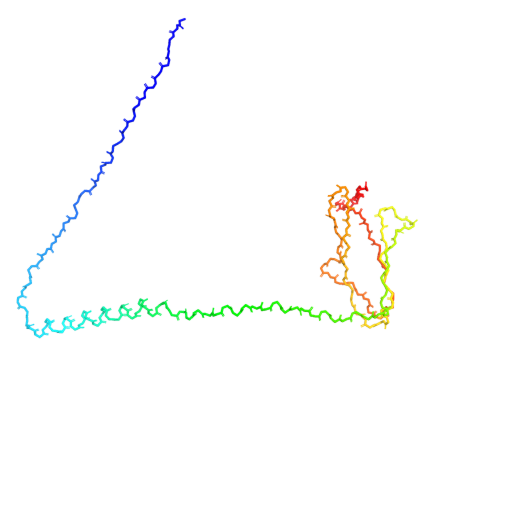 92 ASP A C 1
ATOM 726 O O . ASP A 1 92 ? 0.933 3.058 -14.882 1.00 89.88 92 ASP A O 1
ATOM 730 N N . ASN A 1 93 ? 1.098 0.916 -15.576 1.00 90.94 93 ASN A N 1
ATOM 731 C CA . ASN A 1 93 ? 2.054 0.445 -14.572 1.00 90.94 93 ASN A CA 1
ATOM 732 C C . ASN A 1 93 ? 1.715 0.854 -13.128 1.00 90.94 93 ASN A C 1
ATOM 734 O O . ASN A 1 93 ? 2.582 1.206 -12.331 1.00 90.94 93 ASN A O 1
ATOM 738 N N . THR A 1 94 ? 0.422 0.869 -12.812 1.00 94.00 94 THR A N 1
ATOM 739 C CA . THR A 1 94 ? -0.103 1.286 -11.514 1.00 94.00 94 THR A CA 1
ATOM 740 C C . THR A 1 94 ? -0.993 0.184 -10.965 1.00 94.00 94 THR A C 1
ATOM 742 O O . THR A 1 94 ? -1.815 -0.388 -11.685 1.00 94.00 94 THR A O 1
ATOM 745 N N . VAL A 1 95 ? -0.853 -0.096 -9.676 1.00 95.25 95 VAL A N 1
ATOM 746 C CA . VAL A 1 95 ? -1.730 -0.995 -8.924 1.00 95.25 95 VAL A CA 1
ATOM 747 C C . VAL A 1 95 ? -2.482 -0.211 -7.863 1.00 95.25 95 VAL A C 1
ATOM 749 O O . VAL A 1 95 ? -2.052 0.859 -7.440 1.00 95.25 95 VAL A O 1
ATOM 752 N N . VAL A 1 96 ? -3.622 -0.736 -7.448 1.00 96.50 96 VAL A N 1
ATOM 753 C CA . VAL A 1 96 ? -4.485 -0.146 -6.436 1.00 96.50 96 VAL A CA 1
ATOM 754 C C . VAL A 1 96 ? -4.584 -1.136 -5.290 1.00 96.50 96 VAL A C 1
ATOM 756 O O . VAL A 1 96 ? -5.075 -2.249 -5.482 1.00 96.50 96 VAL A O 1
ATOM 759 N N . ILE A 1 97 ? -4.093 -0.733 -4.118 1.00 95.75 97 ILE A N 1
ATOM 760 C CA . ILE A 1 97 ? -4.345 -1.437 -2.861 1.00 95.75 97 ILE A CA 1
ATOM 761 C C . ILE A 1 97 ? -5.674 -0.936 -2.318 1.00 95.75 97 ILE A C 1
ATOM 763 O O . ILE A 1 97 ? -5.855 0.270 -2.143 1.00 95.75 97 ILE A O 1
ATOM 767 N N . THR A 1 98 ? -6.572 -1.858 -2.000 1.00 96.12 98 THR A N 1
ATOM 768 C CA . THR A 1 98 ? -7.821 -1.562 -1.304 1.00 96.12 98 THR A CA 1
ATOM 769 C C . THR A 1 98 ? -7.887 -2.378 -0.024 1.00 96.12 98 THR A C 1
ATOM 771 O O . THR A 1 98 ? -7.760 -3.598 -0.052 1.00 96.12 98 THR A O 1
ATOM 774 N N . VAL A 1 99 ? -8.111 -1.707 1.102 1.00 95.38 99 VAL A N 1
ATOM 775 C CA . VAL A 1 99 ? -8.327 -2.331 2.410 1.00 95.38 99 VAL A CA 1
ATOM 776 C C . VAL A 1 99 ? -9.744 -2.008 2.858 1.00 95.38 99 VAL A C 1
ATOM 778 O O . VAL A 1 99 ? -10.125 -0.841 2.872 1.00 95.38 99 VAL A O 1
ATOM 781 N N . LYS A 1 100 ? -10.534 -3.022 3.205 1.00 95.38 100 LYS A N 1
ATOM 782 C CA . LYS A 1 100 ? -11.926 -2.890 3.667 1.00 95.38 100 LYS A CA 1
ATOM 783 C C . LYS A 1 100 ? -12.103 -3.538 5.031 1.00 95.38 100 LYS A C 1
ATOM 785 O O . LYS A 1 100 ? -11.301 -4.389 5.406 1.00 95.38 100 LYS A O 1
ATOM 790 N N . GLY A 1 101 ? -13.175 -3.175 5.733 1.00 93.62 101 GLY A N 1
ATOM 791 C CA . GLY A 1 101 ? -13.517 -3.766 7.026 1.00 93.62 101 GLY A CA 1
ATOM 792 C C . GLY A 1 101 ? -12.695 -3.206 8.185 1.00 93.62 101 GLY A C 1
ATOM 793 O O . GLY A 1 101 ? -12.486 -3.895 9.180 1.00 93.62 101 GLY A O 1
ATOM 794 N N . LEU A 1 102 ? -12.220 -1.961 8.066 1.00 93.06 102 LEU A N 1
ATOM 795 C CA . LEU A 1 102 ? -11.516 -1.266 9.146 1.00 93.06 102 LEU A CA 1
ATOM 796 C C . LEU A 1 102 ? -12.467 -0.898 10.298 1.00 93.06 102 LEU A C 1
ATOM 798 O O . LEU A 1 102 ? -12.033 -0.748 11.442 1.00 93.06 102 LEU A O 1
ATOM 802 N N . GLY A 1 103 ? -13.765 -0.726 10.016 1.00 89.62 103 GLY A N 1
ATOM 803 C CA . GLY A 1 103 ? -14.793 -0.444 11.018 1.00 89.62 103 GLY A CA 1
ATOM 804 C C . GLY A 1 103 ? -14.533 0.803 11.868 1.00 89.62 103 GLY A C 1
ATOM 805 O O . GLY A 1 103 ? -15.018 0.870 12.996 1.00 89.62 103 GLY A O 1
ATOM 806 N N . GLY A 1 104 ? -13.711 1.749 11.390 1.00 88.75 104 GLY A N 1
ATOM 807 C CA . GLY A 1 104 ? -13.293 2.942 12.135 1.00 88.75 104 GLY A CA 1
ATOM 808 C C . GLY A 1 104 ? -12.440 2.669 13.383 1.00 88.75 104 GLY A C 1
ATOM 809 O O . GLY A 1 104 ? -12.196 3.593 14.156 1.00 88.75 104 GLY A O 1
ATOM 810 N N . LYS A 1 105 ? -11.987 1.424 13.598 1.00 90.31 105 LYS A N 1
ATOM 811 C CA . LYS A 1 105 ? -11.226 1.004 14.791 1.00 90.31 105 LYS A CA 1
ATOM 812 C C . LYS A 1 105 ? -9.733 1.337 14.704 1.00 90.31 105 LYS A C 1
ATOM 814 O O . LYS A 1 105 ? -9.028 1.260 15.708 1.00 90.31 105 LYS A O 1
ATOM 819 N N . TYR A 1 106 ? -9.252 1.677 13.511 1.00 91.69 106 TYR A N 1
ATOM 820 C CA . TYR A 1 106 ? -7.843 1.913 13.217 1.00 91.69 106 TYR A CA 1
ATOM 821 C C . TYR A 1 106 ? -7.589 3.398 12.985 1.00 91.69 106 TYR A C 1
ATOM 823 O O . TYR A 1 106 ? -8.393 4.093 12.369 1.00 91.69 106 TYR A O 1
ATOM 831 N N . THR A 1 107 ? -6.453 3.878 13.478 1.00 92.94 107 THR A N 1
ATOM 832 C CA . THR A 1 107 ? -6.018 5.269 13.304 1.00 92.94 107 THR A CA 1
ATOM 833 C C . THR A 1 107 ? -5.007 5.408 12.181 1.00 92.94 107 THR A C 1
ATOM 835 O O . THR A 1 107 ? -4.949 6.447 11.535 1.00 92.94 107 THR A O 1
ATOM 838 N N . SER A 1 108 ? -4.208 4.370 11.921 1.00 92.69 108 SER A N 1
ATOM 839 C CA . SER A 1 108 ? -3.199 4.434 10.874 1.00 92.69 108 SER A CA 1
ATOM 840 C C . SER A 1 108 ? -2.907 3.093 10.212 1.00 92.69 108 SER A C 1
ATOM 842 O O . SER A 1 108 ? -3.051 2.044 10.837 1.00 92.69 108 SER A O 1
ATOM 844 N N . ILE A 1 109 ? -2.487 3.148 8.947 1.00 92.56 109 ILE A N 1
ATOM 845 C CA . ILE A 1 109 ? -2.079 1.997 8.139 1.00 92.56 109 ILE A CA 1
ATOM 846 C C . ILE A 1 109 ? -0.694 2.255 7.547 1.00 92.56 109 ILE A C 1
ATOM 848 O O . ILE A 1 109 ? -0.458 3.266 6.881 1.00 92.56 109 ILE A O 1
ATOM 852 N N . GLY A 1 110 ? 0.218 1.314 7.777 1.00 93.50 110 GLY A N 1
ATOM 853 C CA . GLY A 1 110 ? 1.454 1.173 7.014 1.00 93.50 110 GLY A CA 1
ATOM 854 C C . GLY A 1 110 ? 1.302 0.052 5.991 1.00 93.50 110 GLY A C 1
ATOM 855 O O . GLY A 1 110 ? 0.605 -0.927 6.251 1.00 93.50 110 GLY A O 1
ATOM 856 N N . TYR A 1 111 ? 1.939 0.191 4.833 1.00 93.12 111 TYR A N 1
ATOM 857 C CA . TYR A 1 111 ? 1.976 -0.877 3.837 1.00 93.12 111 TYR A CA 1
ATOM 858 C C . TYR A 1 111 ? 3.376 -1.037 3.259 1.00 93.12 111 TYR A C 1
ATOM 860 O O . TYR A 1 111 ? 4.141 -0.076 3.141 1.00 93.12 111 TYR A O 1
ATOM 868 N N . GLU A 1 112 ? 3.663 -2.261 2.840 1.00 93.75 112 GLU A N 1
ATOM 869 C CA . GLU A 1 112 ? 4.827 -2.622 2.051 1.00 93.75 112 GLU A CA 1
ATOM 870 C C . GLU A 1 112 ? 4.368 -3.548 0.924 1.00 93.75 112 GLU A C 1
ATOM 872 O O . GLU A 1 112 ? 3.695 -4.550 1.157 1.00 93.75 112 GLU A O 1
ATOM 877 N N . LEU A 1 113 ? 4.697 -3.175 -0.308 1.00 93.88 113 LEU A N 1
ATOM 878 C CA . LEU A 1 113 ? 4.434 -3.949 -1.510 1.00 93.88 113 LEU A CA 1
ATOM 879 C C . LEU A 1 113 ? 5.777 -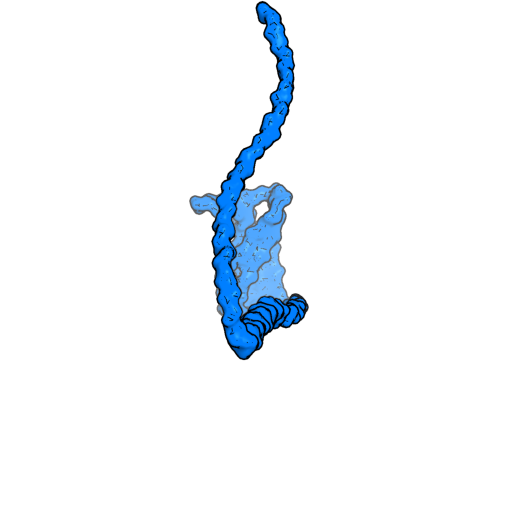4.347 -2.107 1.00 93.88 113 LEU A C 1
ATOM 881 O O . LEU A 1 113 ? 6.538 -3.472 -2.512 1.00 93.88 113 LEU A O 1
ATOM 885 N N . GLN A 1 114 ? 6.043 -5.644 -2.203 1.00 94.25 114 GLN A N 1
ATOM 886 C CA . GLN A 1 114 ? 7.206 -6.182 -2.905 1.00 94.25 114 GLN A CA 1
ATOM 887 C C . GLN A 1 114 ? 6.766 -6.817 -4.224 1.00 94.25 114 GLN A C 1
ATOM 889 O O . GLN A 1 114 ? 5.713 -7.449 -4.298 1.00 94.25 114 GLN A O 1
ATOM 894 N N . TYR A 1 115 ? 7.560 -6.628 -5.273 1.00 92.88 115 TYR A N 1
ATOM 895 C CA . TYR A 1 115 ? 7.292 -7.173 -6.602 1.00 92.88 115 TYR A CA 1
ATOM 896 C C . TYR A 1 115 ? 8.595 -7.450 -7.348 1.00 92.88 115 TYR A C 1
ATOM 898 O O . TYR A 1 115 ? 9.643 -6.899 -7.020 1.00 92.88 115 TYR A O 1
ATOM 906 N N . GLU A 1 116 ? 8.535 -8.303 -8.363 1.00 92.62 116 GLU A N 1
ATOM 907 C CA . GLU A 1 116 ? 9.672 -8.600 -9.228 1.00 92.62 116 GLU A CA 1
ATOM 908 C C . GLU A 1 116 ? 9.515 -7.883 -10.572 1.00 92.62 116 GLU A C 1
ATOM 910 O O . GLU A 1 116 ? 8.426 -7.844 -11.148 1.00 92.62 116 GLU A O 1
ATOM 915 N N . SER A 1 117 ? 10.608 -7.305 -11.067 1.00 91.62 117 SER A N 1
ATOM 916 C CA . SER A 1 117 ? 10.678 -6.668 -12.382 1.00 91.62 117 SER A CA 1
ATOM 917 C C . SER A 1 117 ? 12.053 -6.915 -12.994 1.00 91.62 117 SER A C 1
ATOM 919 O O . SER A 1 117 ? 13.078 -6.662 -12.355 1.00 91.62 117 SER A O 1
ATOM 921 N N . GLY A 1 118 ? 12.087 -7.442 -14.223 1.00 88.06 118 GLY A N 1
ATOM 922 C CA . GLY A 1 118 ? 13.337 -7.721 -14.938 1.00 88.06 118 GLY A CA 1
ATOM 923 C C . GLY A 1 118 ? 14.318 -8.622 -14.172 1.00 88.06 118 GLY A C 1
ATOM 924 O O . GLY A 1 118 ? 15.527 -8.428 -14.281 1.00 88.06 118 GLY A O 1
ATOM 925 N N . GLY A 1 119 ? 13.814 -9.557 -13.357 1.00 89.62 119 GLY A N 1
ATOM 926 C CA . GLY A 1 119 ? 14.628 -10.448 -12.521 1.00 89.62 119 GLY A CA 1
ATOM 927 C C . GLY A 1 119 ? 15.196 -9.809 -11.246 1.00 89.62 119 GLY A C 1
ATOM 928 O O . GLY A 1 119 ? 16.082 -10.385 -10.617 1.00 89.62 119 GLY A O 1
ATOM 929 N N . VAL A 1 120 ? 14.735 -8.611 -10.864 1.00 89.31 120 VAL A N 1
ATOM 930 C CA . VAL A 1 120 ? 15.167 -7.905 -9.650 1.00 89.31 120 VAL A CA 1
ATOM 931 C C . VAL A 1 120 ? 13.966 -7.638 -8.745 1.00 89.31 120 VAL A C 1
ATOM 933 O O . VAL A 1 120 ? 12.956 -7.089 -9.184 1.00 89.31 120 VAL A O 1
ATOM 936 N N . GLY A 1 121 ? 14.096 -7.977 -7.459 1.00 92.06 121 GLY A N 1
ATOM 937 C CA . GLY A 1 121 ? 13.121 -7.615 -6.430 1.00 92.06 121 GLY A CA 1
ATOM 938 C C . GLY A 1 121 ? 13.098 -6.105 -6.182 1.00 92.06 121 GLY A C 1
ATOM 939 O O . GLY A 1 121 ? 14.135 -5.473 -5.961 1.00 92.06 121 GLY A O 1
ATOM 940 N N . LYS A 1 122 ? 11.906 -5.521 -6.231 1.00 92.38 122 LYS A N 1
ATOM 941 C CA . LYS A 1 122 ? 11.605 -4.108 -5.997 1.00 92.38 122 LYS A CA 1
ATOM 942 C C . LYS A 1 122 ? 10.556 -3.992 -4.898 1.00 92.38 122 LYS A C 1
ATOM 944 O O . LYS A 1 122 ? 9.838 -4.946 -4.604 1.00 92.38 122 LYS A O 1
ATOM 949 N N . GLY A 1 123 ? 10.453 -2.810 -4.299 1.00 92.25 123 GLY A N 1
ATOM 950 C CA . GLY A 1 123 ? 9.481 -2.571 -3.243 1.00 92.25 123 GLY A CA 1
ATOM 951 C C . GLY A 1 123 ? 9.016 -1.126 -3.163 1.00 92.25 123 GLY A C 1
ATOM 952 O O . GLY A 1 123 ? 9.743 -0.201 -3.526 1.00 92.25 123 GLY A O 1
ATOM 953 N N . VAL A 1 124 ? 7.792 -0.947 -2.674 1.00 92.38 124 VAL A N 1
ATOM 954 C CA . VAL A 1 124 ? 7.210 0.348 -2.320 1.00 92.38 124 VAL A CA 1
ATOM 955 C C . VAL A 1 124 ? 6.676 0.257 -0.901 1.00 92.38 124 VAL A C 1
ATOM 957 O O . VAL A 1 124 ? 5.904 -0.642 -0.584 1.00 92.38 124 VAL A O 1
ATOM 960 N N . THR A 1 125 ? 7.042 1.216 -0.058 1.00 93.19 125 THR A N 1
ATOM 961 C CA . THR A 1 125 ? 6.509 1.333 1.302 1.00 93.19 125 THR A CA 1
ATOM 962 C C . THR A 1 125 ? 5.646 2.583 1.426 1.00 93.19 125 THR A C 1
ATOM 964 O O . THR A 1 125 ? 5.758 3.520 0.629 1.00 93.19 125 THR A O 1
ATOM 967 N N . SER A 1 126 ? 4.811 2.646 2.461 1.00 89.69 126 SER A N 1
ATOM 968 C CA . SER A 1 126 ? 4.090 3.867 2.850 1.00 89.69 126 SER A CA 1
ATOM 969 C C . SER A 1 126 ? 5.015 5.008 3.315 1.00 89.69 126 SER A C 1
ATOM 971 O O . SER A 1 126 ? 4.540 6.095 3.636 1.00 89.69 126 SER A O 1
ATOM 973 N N . GLY A 1 127 ? 6.335 4.791 3.340 1.00 86.75 127 GLY A N 1
ATOM 974 C CA . GLY A 1 127 ? 7.327 5.735 3.841 1.00 86.75 127 GLY A CA 1
ATOM 975 C C . GLY A 1 127 ? 7.455 5.707 5.365 1.00 86.75 127 GLY A C 1
ATOM 976 O O . GLY A 1 127 ? 7.028 4.768 6.029 1.00 86.75 127 GLY A O 1
ATOM 977 N N . SER A 1 128 ? 8.058 6.756 5.928 1.00 84.75 128 SER A N 1
ATOM 978 C CA . SER A 1 128 ? 8.336 6.872 7.370 1.00 84.75 128 SER A CA 1
ATOM 979 C C . SER A 1 128 ? 7.124 7.258 8.221 1.00 84.75 128 SER A C 1
ATOM 981 O O . SER A 1 128 ? 7.219 7.266 9.447 1.00 84.75 128 SER A O 1
ATOM 983 N N . LYS A 1 129 ? 5.995 7.610 7.594 1.00 86.88 129 LYS A N 1
ATOM 984 C CA . LYS A 1 129 ? 4.765 8.008 8.280 1.00 86.88 129 LYS A CA 1
ATOM 985 C C . LYS A 1 129 ? 3.611 7.109 7.833 1.00 86.88 129 LYS A C 1
ATOM 987 O O . LYS A 1 129 ? 3.292 7.118 6.645 1.00 86.88 12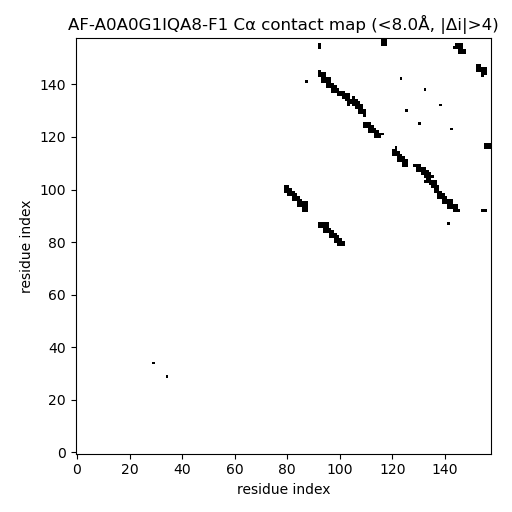9 LYS A O 1
ATOM 992 N N . PRO A 1 130 ? 2.981 6.370 8.761 1.00 88.06 130 PRO A N 1
ATOM 993 C CA . PRO A 1 130 ? 1.734 5.664 8.501 1.00 88.06 130 PRO A CA 1
ATOM 994 C C . PRO A 1 130 ? 0.650 6.611 7.977 1.00 88.06 130 PRO A C 1
ATOM 996 O O . PRO A 1 130 ? 0.616 7.794 8.326 1.00 88.06 130 PRO A O 1
ATOM 999 N N . LEU A 1 131 ? -0.237 6.088 7.139 1.00 91.12 131 LEU A N 1
ATOM 1000 C CA . LEU A 1 131 ? -1.356 6.833 6.574 1.00 91.12 131 LEU A CA 1
ATOM 1001 C C . LEU A 1 131 ? -2.496 6.892 7.583 1.00 91.12 131 LEU A C 1
ATOM 1003 O O . LEU A 1 131 ? -2.870 5.858 8.124 1.00 91.12 131 LEU A O 1
ATOM 1007 N N . ASP A 1 132 ? -3.042 8.082 7.822 1.00 93.94 132 ASP A N 1
ATOM 1008 C CA . ASP A 1 132 ? -4.173 8.281 8.732 1.00 93.94 132 ASP A CA 1
ATOM 1009 C C . ASP A 1 132 ? -5.466 7.718 8.121 1.00 93.94 132 ASP A C 1
ATOM 1011 O O . ASP A 1 132 ? -5.877 8.110 7.025 1.00 93.94 132 ASP A O 1
ATOM 1015 N N . VAL A 1 133 ? -6.091 6.787 8.842 1.00 94.75 133 VAL A N 1
ATOM 1016 C CA . VAL A 1 133 ? -7.363 6.143 8.473 1.00 94.75 133 VAL A CA 1
ATOM 1017 C C . VAL A 1 133 ? -8.428 6.294 9.557 1.00 94.75 133 VAL A C 1
ATOM 1019 O O . VAL A 1 133 ? -9.414 5.560 9.573 1.00 94.75 133 VAL A O 1
ATOM 1022 N N . THR A 1 134 ? -8.249 7.259 10.461 1.00 94.50 134 THR A N 1
ATOM 1023 C CA . THR A 1 134 ? -9.146 7.479 11.597 1.00 94.50 134 THR A CA 1
ATOM 1024 C C . THR A 1 134 ? -10.598 7.629 11.138 1.00 94.50 134 THR A C 1
ATOM 1026 O O . THR A 1 134 ? -10.933 8.502 10.338 1.00 94.50 134 THR A O 1
ATOM 1029 N N . GLY A 1 135 ? -11.471 6.758 11.652 1.00 92.75 135 GLY A N 1
ATOM 1030 C CA . GLY A 1 135 ? -12.904 6.764 11.341 1.00 92.75 135 GLY A CA 1
ATOM 1031 C C . GLY A 1 135 ? -13.278 6.245 9.947 1.00 92.75 135 GLY A C 1
ATOM 1032 O O . GLY A 1 135 ? -14.455 6.282 9.596 1.00 92.75 135 GLY A O 1
ATOM 1033 N N . GLN A 1 136 ? -12.322 5.751 9.155 1.00 93.50 136 GLN A N 1
ATOM 1034 C CA . GLN A 1 136 ? -12.586 5.174 7.836 1.00 93.50 136 GLN A CA 1
ATOM 1035 C C . GLN A 1 136 ? -12.859 3.668 7.949 1.00 93.50 136 GLN A C 1
ATOM 1037 O O . GLN A 1 136 ? -12.243 2.968 8.751 1.00 93.50 136 GLN A O 1
ATOM 1042 N N . ASP A 1 137 ? -13.789 3.158 7.137 1.00 94.44 137 ASP A N 1
ATOM 1043 C CA . ASP A 1 137 ? -14.022 1.712 6.986 1.00 94.44 137 ASP A CA 1
ATOM 1044 C C . ASP A 1 137 ? -13.226 1.109 5.816 1.00 94.44 137 ASP A C 1
ATOM 1046 O O . ASP A 1 137 ? -12.860 -0.067 5.830 1.00 94.44 137 ASP A O 1
ATOM 1050 N N . THR A 1 138 ? -12.940 1.929 4.804 1.00 94.06 138 THR A N 1
ATOM 1051 C CA . THR A 1 138 ? -12.215 1.542 3.594 1.00 94.06 138 THR A CA 1
ATOM 1052 C C . THR A 1 138 ? -11.063 2.507 3.346 1.00 94.06 138 THR A C 1
ATOM 1054 O O . THR A 1 138 ? -11.217 3.713 3.516 1.00 94.06 138 THR A O 1
ATOM 1057 N N . PHE A 1 139 ? -9.928 1.970 2.912 1.00 94.44 139 PHE A N 1
ATOM 1058 C CA . PHE A 1 139 ? -8.738 2.702 2.499 1.00 94.44 139 PHE A CA 1
ATOM 1059 C C . PHE A 1 139 ? -8.344 2.267 1.084 1.00 94.44 139 PHE A C 1
ATOM 1061 O O . PHE A 1 139 ? -8.331 1.076 0.779 1.00 94.44 139 PHE A O 1
ATOM 1068 N N . GLU A 1 140 ? -8.003 3.224 0.224 1.00 95.00 140 GLU A N 1
ATOM 1069 C CA . GLU A 1 140 ? -7.565 2.958 -1.146 1.00 95.00 140 GLU A CA 1
ATOM 1070 C C . GLU A 1 140 ? -6.303 3.757 -1.470 1.00 95.00 140 GLU A C 1
ATOM 1072 O O . GLU A 1 140 ? -6.201 4.950 -1.161 1.00 95.00 140 GLU A O 1
ATOM 1077 N N . ARG A 1 141 ? -5.326 3.100 -2.103 1.00 94.00 141 ARG A N 1
ATOM 1078 C CA . ARG A 1 141 ? -4.077 3.735 -2.514 1.00 94.00 141 ARG A CA 1
ATOM 1079 C C . ARG A 1 141 ? -3.595 3.228 -3.860 1.00 94.00 141 ARG A C 1
ATOM 1081 O O . ARG A 1 141 ? -3.309 2.046 -4.028 1.00 94.00 141 ARG A O 1
ATOM 1088 N N . GLU A 1 142 ? -3.406 4.161 -4.784 1.00 94.19 142 GLU A N 1
ATOM 1089 C CA . GLU A 1 142 ? -2.697 3.902 -6.032 1.00 94.19 142 GLU A CA 1
ATOM 1090 C C . GLU A 1 142 ? -1.180 3.913 -5.810 1.00 94.19 142 GLU A C 1
ATOM 1092 O O . GLU A 1 142 ? -0.627 4.811 -5.164 1.00 94.19 142 GLU A O 1
ATOM 1097 N N . ILE A 1 143 ? -0.505 2.921 -6.382 1.00 93.31 143 ILE A N 1
ATOM 1098 C CA . ILE A 1 143 ? 0.939 2.733 -6.321 1.00 93.31 143 ILE A CA 1
ATOM 1099 C C . ILE A 1 143 ? 1.461 2.571 -7.742 1.00 93.31 143 ILE A C 1
ATOM 1101 O O . ILE A 1 143 ? 1.111 1.625 -8.445 1.00 93.31 143 ILE A O 1
ATOM 1105 N N . TYR A 1 144 ? 2.317 3.502 -8.151 1.00 93.38 144 TYR A N 1
ATOM 1106 C CA . TYR A 1 144 ? 3.039 3.423 -9.414 1.00 93.38 144 TYR A CA 1
ATOM 1107 C C . TYR A 1 144 ? 4.244 2.488 -9.270 1.00 93.38 144 TYR A C 1
ATOM 1109 O O . TYR A 1 144 ? 5.064 2.673 -8.369 1.00 93.38 144 TYR A O 1
ATOM 1117 N N . LEU A 1 145 ? 4.359 1.503 -10.158 1.00 93.44 145 LEU A N 1
ATOM 1118 C CA . LEU A 1 145 ? 5.460 0.546 -10.192 1.00 93.44 145 LEU A CA 1
ATOM 1119 C C . LEU A 1 145 ? 6.588 1.113 -11.058 1.00 93.44 145 LEU A C 1
ATOM 1121 O O . LEU A 1 145 ? 6.626 0.961 -12.277 1.00 93.44 145 LEU A O 1
ATOM 1125 N N . GLY A 1 146 ? 7.493 1.859 -10.442 1.00 91.50 146 GLY A N 1
ATOM 1126 C CA . GLY A 1 146 ? 8.608 2.441 -11.167 1.00 91.50 146 GLY A CA 1
ATOM 1127 C C . GLY A 1 146 ? 9.454 3.364 -10.318 1.00 91.50 146 GLY A C 1
ATOM 1128 O O . GLY A 1 146 ? 9.265 3.497 -9.109 1.00 91.50 146 GLY A O 1
ATOM 1129 N N . THR A 1 147 ? 10.375 4.057 -10.980 1.00 89.12 147 THR A N 1
ATOM 1130 C CA . THR A 1 147 ? 11.290 4.998 -10.333 1.00 89.12 147 THR A CA 1
ATOM 1131 C C . THR A 1 147 ? 11.000 6.423 -10.786 1.00 89.12 147 THR A C 1
ATOM 1133 O O . THR A 1 147 ? 10.960 6.711 -11.983 1.00 89.12 147 THR A O 1
ATOM 1136 N N . CYS A 1 148 ? 10.841 7.342 -9.832 1.00 87.56 148 CYS A N 1
ATOM 1137 C CA . CYS A 1 148 ? 10.678 8.768 -10.105 1.00 87.56 148 CYS A CA 1
ATOM 1138 C C . CYS A 1 148 ? 11.938 9.543 -9.701 1.00 87.56 148 CYS A C 1
ATOM 1140 O O . CYS A 1 148 ? 12.395 9.456 -8.565 1.00 87.56 148 CYS A O 1
ATOM 1142 N N . SER A 1 149 ? 12.484 10.341 -10.619 1.00 88.94 149 SER A N 1
ATOM 1143 C CA . SER A 1 149 ? 13.608 11.247 -10.367 1.00 88.94 149 SER A CA 1
ATOM 1144 C C . SER A 1 149 ? 13.283 12.629 -10.914 1.00 88.94 149 SER A C 1
ATOM 1146 O O . SER A 1 149 ? 12.904 12.757 -12.076 1.00 88.94 149 SER A O 1
ATOM 1148 N N . LYS A 1 150 ? 13.411 13.666 -10.074 1.00 87.00 150 LYS A N 1
ATOM 1149 C CA . LYS A 1 150 ? 13.229 15.085 -10.448 1.00 87.00 150 LYS A CA 1
ATOM 1150 C C . LYS A 1 150 ? 11.997 15.321 -11.345 1.00 87.00 150 LYS A C 1
ATOM 1152 O O . LYS A 1 150 ? 12.102 15.941 -12.399 1.00 87.00 150 LYS A O 1
ATOM 1157 N N . ASN A 1 151 ? 10.839 14.816 -10.909 1.00 86.00 151 ASN A N 1
ATOM 1158 C CA . ASN A 1 151 ? 9.526 14.919 -11.573 1.00 86.00 151 ASN A CA 1
ATOM 1159 C C . ASN A 1 151 ? 9.317 14.060 -12.831 1.00 86.00 151 ASN A C 1
ATOM 1161 O O . ASN A 1 151 ? 8.265 14.155 -13.457 1.00 86.00 151 ASN A O 1
ATOM 1165 N N . VAL A 1 152 ? 10.267 13.199 -13.195 1.00 88.75 152 VAL A N 1
ATOM 1166 C CA . VAL A 1 152 ? 10.102 12.234 -14.286 1.00 88.75 152 VAL A CA 1
ATOM 1167 C C . VAL A 1 152 ? 9.999 10.837 -13.694 1.00 88.75 152 VAL A C 1
ATOM 1169 O O . VAL A 1 152 ? 10.942 10.361 -13.063 1.00 88.75 152 VAL A O 1
ATOM 1172 N N . CYS A 1 153 ? 8.864 10.179 -13.913 1.00 89.19 153 CYS A N 1
ATOM 1173 C CA . CYS A 1 153 ? 8.654 8.787 -13.532 1.00 89.19 153 CYS A CA 1
ATOM 1174 C C . CYS A 1 153 ? 8.885 7.874 -14.734 1.00 89.19 153 CYS A C 1
ATOM 1176 O O . CYS A 1 153 ? 8.418 8.150 -15.843 1.00 89.19 153 CYS A O 1
ATOM 1178 N N . LYS A 1 154 ? 9.647 6.805 -14.512 1.00 91.38 154 LYS A N 1
ATOM 1179 C CA . LYS A 1 154 ? 9.898 5.759 -15.496 1.00 91.38 154 LYS A CA 1
ATOM 1180 C C . LYS A 1 154 ? 9.301 4.447 -14.995 1.00 91.38 154 LYS A C 1
ATOM 1182 O O . LYS A 1 154 ? 9.554 4.103 -13.838 1.00 91.38 154 LYS A O 1
ATOM 1187 N N . PRO A 1 155 ? 8.521 3.751 -15.838 1.00 92.00 155 PRO A N 1
ATOM 1188 C CA . PRO A 1 155 ? 7.938 2.476 -15.466 1.00 92.00 155 PRO A CA 1
ATOM 1189 C C . PRO A 1 155 ? 9.041 1.428 -15.366 1.00 92.00 155 PRO A C 1
ATOM 1191 O O . PRO A 1 155 ? 9.958 1.413 -16.192 1.00 92.00 155 PRO A O 1
ATOM 1194 N N . ASP A 1 156 ? 8.924 0.553 -14.377 1.00 88.69 156 ASP A N 1
ATOM 1195 C CA . ASP A 1 156 ? 9.755 -0.641 -14.308 1.00 88.69 156 ASP A CA 1
ATOM 1196 C C . ASP A 1 156 ? 9.325 -1.627 -15.411 1.00 88.69 156 ASP A C 1
ATOM 1198 O O . ASP A 1 156 ? 8.141 -1.733 -15.742 1.00 88.69 156 ASP A O 1
ATOM 1202 N N . LEU A 1 157 ? 10.300 -2.288 -16.043 1.00 74.06 157 LEU A N 1
ATOM 1203 C CA . LEU A 1 157 ? 10.062 -3.189 -17.174 1.00 74.06 157 LEU A CA 1
ATOM 1204 C C . LEU A 1 157 ? 9.419 -4.493 -16.685 1.00 74.06 157 LEU A C 1
ATOM 1206 O O . LEU A 1 157 ? 9.857 -5.068 -15.687 1.00 74.06 157 LEU A O 1
ATOM 1210 N N . HIS A 1 158 ? 8.394 -4.960 -17.391 1.00 63.12 158 HIS A N 1
ATOM 1211 C CA . HIS A 1 158 ? 7.805 -6.278 -17.154 1.00 63.12 158 HIS A CA 1
ATOM 1212 C C . HIS A 1 158 ? 8.647 -7.384 -17.786 1.00 63.12 158 HIS A C 1
ATOM 1214 O O . HIS A 1 158 ? 9.167 -7.158 -18.903 1.00 63.12 158 HIS A O 1
#

Foldseek 3Di:
DDDDDDDDDDDDDDDDDDDDDDDDDDDDDDDVVVVVVVVVVVVVVVVVVVCVVVVVPPPPPPPPPVPPPPPPPPPDDDPQWDWDWAADPPDPQKIKIKIAQPQLVDQFDKDKDWDDFPNDIDIDIPPPDTDGQHRHRMDMDMDHQFDDDPRDTDHGHD

Organism: NCBI:txid1618437

Nearest PDB structures (foldseek):
  4jw3-assembly1_A  TM=4.525E-01  e=1.574E+00  Streptomyces malayensis

Sequence (158 aa):
MKMELQEDQLQDPVLENPLEKENVGEVKKKNPLLFIILGLLVLLILGFFLVRVFSSKGKENAVVKEEQPIEEVLAPVDPSIQVDLTKSKTKDNTVVITVKGLGGKYTSIGYELQYESGGVGKGVTSGSKPLDVTGQDTFEREIYLGTCSKNVCKPDLH

pLDDT: mean 76.42, std 19.67, range [35.59, 96.5]

Secondary structure (DSSP, 8-state):
-------------------------------HHHHHHHHHHHHHHHHHHHHHHHTTS----------------PPPPPTT-EEEEEE-SSSTTEEEEEEE--TT--SEE--EEEEEETTEEEEEE--SSPEE-TT-SEEEEEEE-EEEETTEEEEPP-

Mean predicted aligned error: 19.63 Å